Protein AF-W2D1Z6-F1 (afdb_monomer_lite)

InterPro domains:
  IPR054331 LiaF, transmembrane domain [PF22570] (8-96)

Secondary structure (DSSP, 8-state):
-----TTHHHHHHHHHHHHHHHHTT-S-TTHHHHHTSHHHHHHHHHHHHHHTT-HHHHHHHHHHHHHHHGGGGTSS-HHHHHHHHHHHHHHHHHHT-

pLDDT: mean 74.66, std 11.39, range [39.75, 92.06]

Organism: NCBI:txid1411915

Sequence (97 aa):
MEKRKFGWPLLLIAIGIIFLLKNLGFIDLNFYELLFSWPMILVAIGVVQLVDRSYVSGFILLFLGTVFMLPRLDIIQYDAMRVFWPVVLIVIGTALL

Foldseek 3Di:
DDPPLPQVVVLVVVVVVVVVCVVVVVDDDLVVCLCPDPLVVLQSVLSSCVSVVVPVSSVVSNVSSVVVSCCSVVVDPPVVVVVVVVVVVVVVVVVVD

Radius of gyration: 16.73 Å; chains: 1; bounding box: 43×49×34 Å

Structure (mmCIF, N/CA/C/O backbone):
data_AF-W2D1Z6-F1
#
_entry.id   AF-W2D1Z6-F1
#
loop_
_atom_site.group_PDB
_atom_site.id
_atom_site.type_symbol
_atom_site.label_atom_id
_atom_site.label_alt_id
_atom_site.label_comp_id
_atom_site.label_asym_id
_atom_site.label_entity_id
_atom_site.label_seq_id
_atom_site.pdbx_PDB_ins_code
_atom_site.Cartn_x
_atom_site.Cartn_y
_atom_site.Cartn_z
_atom_site.occupancy
_atom_site.B_iso_or_equiv
_atom_site.auth_seq_id
_atom_site.auth_comp_id
_atom_site.auth_asym_id
_atom_site.auth_atom_id
_atom_site.pdbx_PDB_model_num
ATOM 1 N N . MET A 1 1 ? -0.322 31.726 8.635 1.00 39.75 1 MET A N 1
ATOM 2 C CA . MET A 1 1 ? -1.373 30.815 8.128 1.00 39.75 1 MET A CA 1
ATOM 3 C C . MET A 1 1 ? -0.934 29.388 8.412 1.00 39.75 1 MET A C 1
ATOM 5 O O . MET A 1 1 ? -0.178 28.803 7.647 1.00 39.75 1 MET A O 1
ATOM 9 N N . GLU A 1 2 ? -1.307 28.879 9.580 1.00 45.09 2 GLU A N 1
ATOM 10 C CA . GLU A 1 2 ? -0.931 27.547 10.051 1.00 45.09 2 GLU A CA 1
ATOM 11 C C . GLU A 1 2 ? -1.757 26.509 9.276 1.00 45.09 2 GLU A C 1
ATOM 13 O O . GLU A 1 2 ? -2.974 26.423 9.441 1.00 45.09 2 GLU A O 1
ATOM 18 N N . LYS A 1 3 ? -1.127 25.771 8.352 1.00 51.19 3 LYS A N 1
ATOM 19 C CA . LYS A 1 3 ? -1.784 24.689 7.604 1.00 51.19 3 LYS A CA 1
ATOM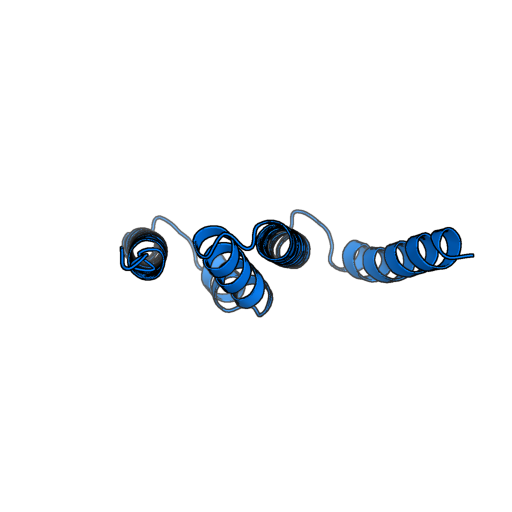 20 C C . LYS A 1 3 ? -2.041 23.533 8.571 1.00 51.19 3 LYS A C 1
ATOM 22 O O . LYS A 1 3 ? -1.221 22.627 8.692 1.00 51.19 3 LYS A O 1
ATOM 27 N N . ARG A 1 4 ? -3.151 23.597 9.307 1.00 54.81 4 ARG A N 1
ATOM 28 C CA . ARG A 1 4 ? -3.566 22.527 10.216 1.00 54.81 4 ARG A CA 1
ATOM 29 C C . ARG A 1 4 ? -3.781 21.256 9.400 1.00 54.81 4 ARG A C 1
ATOM 31 O O . ARG A 1 4 ? -4.643 21.207 8.526 1.00 54.81 4 ARG A O 1
ATOM 38 N N . LYS A 1 5 ? -2.944 20.254 9.669 1.00 57.97 5 LYS A N 1
ATOM 39 C CA . LYS A 1 5 ? -2.945 18.928 9.046 1.00 57.97 5 LYS A CA 1
ATOM 40 C C . LYS A 1 5 ? -4.201 18.161 9.475 1.00 57.97 5 LYS A C 1
ATOM 42 O O . LYS A 1 5 ? -4.171 17.358 10.400 1.00 57.97 5 LYS A O 1
ATOM 47 N N . PHE A 1 6 ? -5.335 18.464 8.850 1.00 58.69 6 PHE A N 1
ATOM 48 C CA . PHE A 1 6 ? -6.660 17.968 9.241 1.00 58.69 6 PHE A CA 1
ATOM 49 C C . PHE A 1 6 ? -7.029 16.628 8.571 1.00 58.69 6 PHE A C 1
ATOM 51 O O . PHE A 1 6 ? -8.192 16.379 8.272 1.00 58.69 6 PHE A O 1
ATOM 58 N N . GLY A 1 7 ? -6.042 15.765 8.304 1.00 61.88 7 GLY A N 1
ATOM 59 C CA . GLY A 1 7 ? -6.264 14.458 7.667 1.00 61.88 7 GLY A CA 1
ATOM 60 C C . GLY A 1 7 ? -6.524 13.304 8.614 1.00 61.88 7 GLY A C 1
ATOM 61 O O . GLY A 1 7 ? -7.329 12.421 8.327 1.00 61.88 7 GLY A O 1
ATOM 62 N N . TRP A 1 8 ? -5.890 13.354 9.779 1.00 63.00 8 TRP A N 1
ATOM 63 C CA . TRP A 1 8 ? -6.053 12.369 10.842 1.00 63.00 8 TRP A CA 1
ATOM 64 C C . TRP A 1 8 ? -7.513 12.160 11.279 1.00 63.00 8 TRP A C 1
ATOM 66 O O . TRP A 1 8 ? -7.907 11.006 11.444 1.00 63.00 8 TRP A O 1
ATOM 76 N N . PRO A 1 9 ? -8.355 13.211 11.398 1.00 76.00 9 PRO A N 1
ATOM 77 C CA . PRO A 1 9 ? -9.756 13.036 11.778 1.00 76.00 9 PRO A CA 1
ATOM 78 C C . PRO A 1 9 ? -10.569 12.265 10.731 1.00 76.00 9 PRO A C 1
ATOM 80 O O . PRO A 1 9 ? -11.364 11.406 11.090 1.00 76.00 9 PRO A O 1
ATOM 83 N N . LEU A 1 10 ? -10.343 12.522 9.439 1.00 71.88 10 LEU A N 1
ATOM 84 C CA . LEU A 1 10 ? -11.040 11.841 8.339 1.00 71.88 10 LEU A CA 1
ATOM 85 C C . LEU A 1 10 ? -10.685 10.352 8.266 1.00 71.88 10 LEU A C 1
ATOM 87 O O . LEU A 1 10 ? -11.561 9.517 8.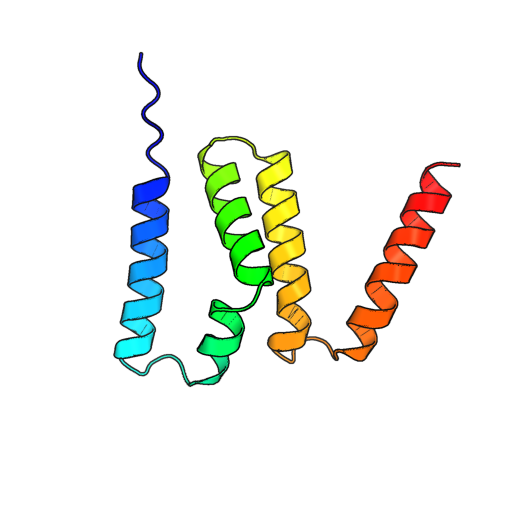057 1.00 71.88 10 LEU A O 1
ATOM 91 N N . LEU A 1 11 ? -9.417 10.017 8.502 1.00 66.12 11 LEU A N 1
ATOM 92 C CA . LEU A 1 11 ? -8.955 8.633 8.607 1.00 66.12 11 LEU A CA 1
ATOM 93 C C . LEU A 1 11 ? -9.584 7.897 9.789 1.00 66.12 11 LEU A C 1
ATOM 95 O O . LEU A 1 11 ? -10.059 6.776 9.630 1.00 66.12 11 LEU A O 1
ATOM 99 N N . LEU A 1 12 ? -9.632 8.539 10.958 1.00 71.38 12 LEU A N 1
ATOM 100 C CA . LEU A 1 12 ? -10.285 7.978 12.141 1.00 71.38 12 LEU A CA 1
ATOM 101 C C . LEU A 1 12 ? -11.779 7.737 11.902 1.00 71.38 12 LEU A C 1
ATOM 103 O O . LEU A 1 12 ? -12.298 6.698 12.304 1.00 71.38 12 LEU A O 1
ATOM 107 N N . ILE A 1 13 ? -12.454 8.650 11.197 1.00 75.94 13 ILE A N 1
ATOM 108 C CA . ILE A 1 13 ? -13.862 8.490 10.811 1.00 75.94 13 ILE A CA 1
ATOM 109 C C . ILE A 1 13 ? -14.032 7.295 9.863 1.00 75.94 13 ILE A C 1
ATOM 111 O O . ILE A 1 13 ? -14.902 6.460 10.097 1.00 75.94 13 ILE A O 1
ATOM 115 N N . ALA A 1 14 ? -13.189 7.162 8.835 1.00 72.81 14 ALA A N 1
ATOM 116 C CA . ALA A 1 14 ? -13.258 6.046 7.890 1.00 72.81 14 ALA A CA 1
ATOM 117 C C . ALA A 1 14 ? -13.025 4.685 8.574 1.00 72.81 14 ALA A C 1
ATOM 119 O O . ALA A 1 14 ? -13.792 3.745 8.362 1.00 72.81 14 ALA A O 1
ATOM 120 N N . ILE A 1 15 ? -12.017 4.596 9.449 1.00 72.81 15 ILE A N 1
ATOM 121 C CA . ILE A 1 15 ? -11.737 3.398 10.255 1.00 72.81 15 ILE A CA 1
ATOM 122 C C . ILE A 1 15 ? -12.925 3.080 11.173 1.00 72.81 15 ILE A C 1
ATOM 124 O O . ILE A 1 15 ? -13.347 1.926 11.259 1.00 72.81 15 ILE A O 1
ATOM 128 N N . GLY A 1 16 ? -13.498 4.101 11.816 1.00 74.38 16 GLY A N 1
ATOM 129 C CA . GLY A 1 16 ? -14.671 3.968 12.677 1.00 74.38 16 GLY A CA 1
ATOM 130 C C . GLY A 1 16 ? -1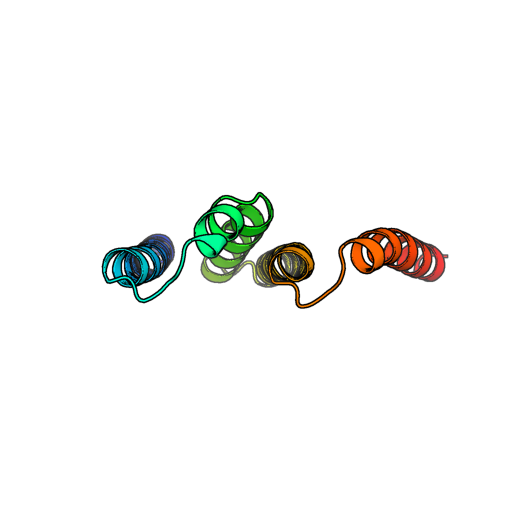5.892 3.426 11.936 1.00 74.38 16 GLY A C 1
ATOM 131 O O . GLY A 1 16 ? -16.539 2.514 12.439 1.00 74.38 16 GLY A O 1
ATOM 132 N N . ILE A 1 17 ? -16.171 3.915 10.723 1.00 77.56 17 ILE A N 1
ATOM 133 C CA . ILE A 1 17 ? -17.288 3.446 9.883 1.00 77.56 17 ILE A CA 1
ATOM 134 C C . ILE A 1 17 ? -17.118 1.967 9.516 1.00 77.56 17 ILE A C 1
ATOM 136 O O . ILE A 1 17 ? -18.066 1.195 9.647 1.00 77.56 17 ILE A O 1
ATOM 140 N N . ILE A 1 18 ? -15.912 1.552 9.120 1.00 69.75 18 ILE A N 1
ATOM 141 C CA . ILE A 1 18 ? -15.608 0.147 8.800 1.00 69.75 18 ILE A CA 1
ATOM 142 C C . ILE A 1 18 ? -15.838 -0.749 10.028 1.00 69.75 18 ILE A C 1
ATOM 144 O O . ILE A 1 18 ? -16.463 -1.805 9.923 1.00 69.75 18 ILE A O 1
ATOM 148 N N . PHE A 1 19 ? -15.398 -0.307 11.209 1.00 66.94 19 PHE A N 1
ATOM 149 C CA . PHE A 1 19 ? -15.631 -1.016 12.471 1.00 66.94 19 PHE A CA 1
ATOM 150 C C . PHE A 1 19 ? -17.117 -1.109 12.839 1.00 66.94 19 PHE A C 1
ATOM 152 O O . PHE A 1 19 ? -17.572 -2.138 13.341 1.00 66.94 19 PHE A O 1
ATOM 159 N N . LEU A 1 20 ? -17.879 -0.045 12.582 1.00 74.75 20 LEU A N 1
ATOM 160 C CA . LEU A 1 20 ? -19.309 0.027 12.867 1.00 74.75 20 LEU A CA 1
ATOM 161 C C . LEU A 1 20 ? -20.089 -0.942 11.968 1.00 74.75 20 LEU A C 1
ATOM 163 O O . LEU A 1 20 ? -20.882 -1.737 12.468 1.00 74.75 20 LEU A O 1
ATOM 167 N N . LEU A 1 21 ? -19.789 -0.952 10.666 1.00 70.75 21 LEU A N 1
ATOM 168 C CA . LEU A 1 21 ? -20.362 -1.891 9.694 1.00 70.75 21 LEU A CA 1
ATOM 169 C C . LEU A 1 21 ? -20.050 -3.353 10.046 1.00 70.75 21 LEU A C 1
ATOM 171 O O . LEU A 1 21 ? -20.912 -4.219 9.901 1.00 70.75 21 LEU A O 1
ATOM 175 N N . LYS A 1 22 ? -18.857 -3.622 10.586 1.00 61.09 22 LYS A N 1
ATOM 176 C CA . LYS A 1 22 ? -18.478 -4.940 11.107 1.00 61.09 22 LYS A CA 1
ATOM 177 C C . LYS A 1 22 ? -19.292 -5.341 12.344 1.00 61.09 22 LYS A C 1
ATOM 179 O O . LYS A 1 22 ? -19.803 -6.453 12.393 1.00 61.09 22 LYS A O 1
ATOM 184 N N . ASN A 1 23 ? -19.448 -4.457 13.333 1.00 67.25 23 ASN A N 1
ATOM 185 C CA . ASN A 1 23 ? -20.236 -4.755 14.541 1.00 67.25 23 ASN A CA 1
ATOM 186 C C . ASN A 1 23 ? -21.731 -4.945 14.256 1.00 67.25 23 ASN A C 1
ATOM 188 O O . ASN A 1 23 ? -22.407 -5.663 14.985 1.00 67.25 23 ASN A O 1
ATOM 192 N N . LEU A 1 24 ? -22.233 -4.331 13.188 1.00 82.19 24 LEU A N 1
ATOM 193 C CA . LEU A 1 24 ? -23.590 -4.534 12.690 1.00 82.19 24 LEU A CA 1
ATOM 194 C C . LEU A 1 24 ? -23.775 -5.879 11.958 1.00 82.19 24 LEU A C 1
ATOM 196 O O . LEU A 1 24 ? -24.889 -6.191 11.552 1.00 82.19 24 LEU A O 1
ATOM 200 N N . GLY A 1 25 ? -22.711 -6.670 11.777 1.00 68.31 25 GLY A N 1
ATOM 201 C CA . GLY A 1 25 ? -22.777 -7.969 11.107 1.00 68.31 25 GLY A CA 1
ATOM 202 C C . GLY A 1 25 ? -22.915 -7.884 9.585 1.00 68.31 25 GLY A C 1
ATOM 203 O O . GLY A 1 25 ? -23.175 -8.899 8.950 1.00 68.31 25 GLY A O 1
ATOM 204 N N . PHE A 1 26 ? -22.718 -6.704 8.980 1.00 68.69 26 PHE A N 1
ATOM 205 C CA . PHE A 1 26 ? -22.738 -6.549 7.518 1.00 68.69 26 PHE A CA 1
ATOM 206 C C . PHE A 1 26 ? -21.493 -7.133 6.834 1.00 68.69 26 PHE A C 1
ATOM 208 O O . PHE A 1 26 ? -21.476 -7.256 5.611 1.00 68.69 26 PHE A O 1
ATOM 215 N N . ILE A 1 27 ? -20.441 -7.451 7.597 1.00 59.00 27 ILE A N 1
ATOM 216 C CA . ILE A 1 27 ? -19.149 -7.900 7.073 1.00 59.00 27 ILE A CA 1
ATOM 217 C C . ILE A 1 27 ? -18.728 -9.184 7.798 1.00 59.00 27 ILE A C 1
ATOM 219 O O . ILE A 1 27 ? -18.466 -9.157 9.001 1.00 59.00 27 ILE A O 1
ATOM 223 N N . ASP A 1 28 ? -18.664 -10.289 7.053 1.00 56.25 28 ASP A N 1
ATOM 224 C CA . ASP A 1 28 ? -18.339 -11.627 7.562 1.00 56.25 28 ASP A CA 1
ATOM 225 C C . ASP A 1 28 ? -16.813 -11.867 7.673 1.00 56.25 28 ASP A C 1
ATOM 227 O O . ASP A 1 28 ? -15.995 -11.192 7.036 1.00 56.25 28 ASP A O 1
ATOM 231 N N . LEU A 1 29 ? -16.422 -12.817 8.524 1.00 50.03 29 LEU A N 1
ATOM 232 C CA . LEU A 1 29 ? -15.143 -12.926 9.251 1.00 50.03 29 LEU A CA 1
ATOM 233 C C . LEU A 1 29 ? -13.831 -13.057 8.437 1.00 50.03 29 LEU A C 1
ATOM 235 O O . LEU A 1 29 ? -12.760 -13.039 9.040 1.00 50.03 29 LEU A O 1
ATOM 239 N N . ASN A 1 30 ? -13.849 -13.053 7.102 1.00 56.47 30 ASN A N 1
ATOM 240 C CA . ASN A 1 30 ? -12.623 -13.000 6.279 1.00 56.47 30 ASN A CA 1
ATOM 241 C C . ASN A 1 30 ? -11.995 -11.594 6.198 1.00 56.47 30 ASN A C 1
ATOM 243 O O . ASN A 1 30 ? -10.828 -11.427 5.841 1.00 56.47 30 ASN A O 1
ATOM 247 N N . PHE A 1 31 ? -12.742 -10.553 6.575 1.00 56.69 31 PHE A N 1
ATOM 248 C CA . PHE A 1 31 ? -12.237 -9.179 6.565 1.00 56.69 31 PHE A CA 1
ATOM 249 C C . PHE A 1 31 ? -11.219 -8.883 7.668 1.00 56.69 31 PHE A C 1
ATOM 251 O O . PHE A 1 31 ? -10.453 -7.938 7.525 1.00 56.69 31 PHE A O 1
ATOM 258 N N . TYR A 1 32 ? -11.174 -9.645 8.765 1.00 56.66 32 TYR A N 1
ATOM 259 C CA . TYR A 1 32 ? -10.242 -9.357 9.864 1.00 56.66 32 TYR A CA 1
ATOM 260 C C . TYR A 1 32 ? -8.793 -9.667 9.491 1.00 56.66 32 TYR A C 1
ATOM 262 O O . TYR A 1 32 ? -7.907 -8.854 9.747 1.00 56.66 32 TYR A O 1
ATOM 270 N N . GLU A 1 33 ? -8.560 -10.793 8.816 1.00 63.06 33 GLU A N 1
ATOM 271 C CA . GLU A 1 33 ? -7.242 -11.136 8.275 1.00 63.06 33 GLU A CA 1
ATOM 272 C C . GLU A 1 33 ? -6.812 -10.165 7.180 1.00 63.06 33 GLU A C 1
ATOM 274 O O . GLU A 1 33 ? -5.631 -9.848 7.063 1.00 63.06 33 GLU A O 1
ATOM 279 N N . LEU A 1 34 ? -7.767 -9.651 6.404 1.00 62.81 34 LEU A N 1
ATOM 280 C CA . LEU A 1 34 ? -7.518 -8.622 5.408 1.00 62.81 34 LEU A CA 1
ATOM 281 C C . LEU A 1 34 ? -7.184 -7.273 6.072 1.00 62.81 34 LEU A C 1
ATOM 283 O O . LEU A 1 34 ? -6.191 -6.656 5.702 1.00 62.81 34 LEU A O 1
ATOM 287 N N . LEU A 1 35 ? -7.941 -6.842 7.086 1.00 62.44 35 LEU A N 1
ATOM 288 C CA . LEU A 1 35 ? -7.782 -5.556 7.782 1.00 62.44 35 LEU A CA 1
ATOM 289 C C . LEU A 1 35 ? -6.520 -5.483 8.659 1.00 62.44 35 LEU A C 1
ATOM 291 O O . LEU A 1 35 ? -5.898 -4.427 8.733 1.00 62.44 35 LEU A O 1
ATOM 295 N N . PHE A 1 36 ? -6.119 -6.592 9.287 1.00 62.53 36 PHE A N 1
ATOM 296 C CA . PHE A 1 36 ? -4.882 -6.697 10.080 1.00 62.53 36 PHE A CA 1
ATOM 297 C C . PHE A 1 36 ? -3.671 -7.176 9.276 1.00 62.53 36 PHE A C 1
ATOM 299 O O . PHE A 1 36 ? -2.590 -7.379 9.832 1.00 62.53 36 PHE A O 1
ATOM 306 N N . SER A 1 37 ? -3.818 -7.352 7.965 1.00 72.44 37 SER A N 1
ATOM 307 C CA . SER A 1 37 ? -2.684 -7.716 7.133 1.00 72.44 37 SER A CA 1
ATOM 308 C C . SER A 1 37 ? -1.731 -6.537 6.927 1.00 72.44 37 SER A C 1
ATOM 310 O O . SER A 1 37 ? -2.123 -5.378 6.827 1.00 72.44 37 SER A O 1
ATOM 312 N N . TRP A 1 38 ? -0.444 -6.846 6.799 1.00 74.19 38 TRP A N 1
ATOM 313 C CA . TRP A 1 38 ? 0.608 -5.886 6.449 1.00 74.19 38 TRP A CA 1
ATOM 314 C C . TRP A 1 38 ? 0.294 -4.956 5.250 1.00 74.19 38 TRP A C 1
ATOM 316 O O . TRP A 1 38 ? 0.675 -3.787 5.315 1.00 74.19 38 TRP A O 1
ATOM 326 N N . PRO A 1 39 ? -0.433 -5.367 4.189 1.00 80.88 39 PRO A N 1
ATOM 327 C CA . PRO A 1 39 ? -0.857 -4.471 3.113 1.00 80.88 39 PRO A CA 1
ATOM 328 C C . PRO A 1 39 ? -1.786 -3.339 3.572 1.00 80.88 39 PRO A C 1
ATOM 330 O O . PRO A 1 39 ? -1.713 -2.242 3.029 1.00 80.88 39 PRO A O 1
ATOM 333 N N . MET A 1 40 ? -2.610 -3.546 4.602 1.00 81.69 40 MET A N 1
ATOM 334 C CA . MET A 1 40 ? -3.482 -2.491 5.130 1.00 81.69 40 MET A CA 1
ATOM 335 C C . MET A 1 40 ? -2.714 -1.367 5.809 1.00 81.69 40 MET A C 1
ATOM 337 O O . MET A 1 40 ? -3.142 -0.216 5.757 1.00 81.69 40 MET A O 1
ATOM 341 N N . ILE A 1 41 ? -1.548 -1.669 6.384 1.00 81.00 41 ILE A N 1
ATOM 342 C CA . ILE A 1 41 ? -0.635 -0.647 6.899 1.00 81.00 41 ILE A CA 1
ATOM 343 C C . ILE A 1 41 ? -0.140 0.227 5.737 1.00 81.00 41 ILE A C 1
ATOM 345 O O . ILE A 1 41 ? -0.137 1.451 5.855 1.00 81.00 41 ILE A O 1
ATOM 349 N N . LEU A 1 42 ? 0.201 -0.372 4.588 1.00 84.62 42 LEU A N 1
ATOM 350 C CA . LEU A 1 42 ? 0.600 0.375 3.387 1.00 84.62 42 LEU A CA 1
ATOM 351 C C . LEU A 1 42 ? -0.537 1.259 2.865 1.00 84.62 42 LEU A C 1
ATOM 353 O O . LEU A 1 42 ? -0.302 2.430 2.572 1.00 84.62 42 LEU A O 1
ATOM 357 N N . VAL A 1 43 ? -1.765 0.733 2.808 1.00 84.69 43 VAL A N 1
ATOM 358 C CA . VAL A 1 43 ? -2.956 1.503 2.418 1.00 84.69 43 VAL A CA 1
ATOM 359 C C . VAL A 1 43 ? -3.180 2.674 3.375 1.00 84.69 43 VAL A C 1
ATOM 361 O O . VAL A 1 43 ? -3.330 3.808 2.924 1.00 84.69 43 VAL A O 1
ATOM 364 N N . ALA A 1 44 ? -3.142 2.439 4.689 1.00 82.31 44 ALA A N 1
ATOM 365 C CA . ALA A 1 44 ? -3.340 3.479 5.695 1.00 82.31 44 ALA A CA 1
ATOM 366 C C . ALA A 1 44 ? -2.284 4.591 5.588 1.00 82.31 44 ALA A C 1
ATOM 368 O O . ALA A 1 44 ? -2.638 5.770 5.552 1.00 82.31 44 ALA A O 1
ATOM 369 N N . ILE A 1 45 ? -0.999 4.234 5.464 1.00 83.56 45 ILE A N 1
ATOM 370 C CA . ILE A 1 45 ? 0.086 5.208 5.270 1.00 83.56 45 ILE A CA 1
ATOM 371 C C . ILE A 1 45 ? -0.090 5.943 3.935 1.00 83.56 45 ILE A C 1
ATOM 373 O O . ILE A 1 45 ? 0.089 7.159 3.884 1.00 83.56 45 ILE A O 1
ATOM 377 N N . GLY A 1 46 ? -0.477 5.243 2.867 1.00 84.81 46 GLY A N 1
ATOM 378 C CA . GLY A 1 46 ? -0.755 5.846 1.565 1.00 84.81 46 GLY A CA 1
ATOM 379 C C . GLY A 1 46 ? -1.838 6.918 1.646 1.00 84.81 46 GLY A C 1
ATOM 380 O O . GLY A 1 46 ? -1.635 8.035 1.171 1.00 84.81 46 GLY A O 1
ATOM 381 N N . VAL A 1 47 ? -2.944 6.631 2.335 1.00 82.19 47 VAL A N 1
ATOM 382 C CA . VAL A 1 47 ? -4.021 7.603 2.565 1.00 82.19 47 VAL A CA 1
ATOM 383 C C . VAL A 1 47 ? -3.532 8.787 3.405 1.00 82.19 47 VAL A C 1
ATOM 385 O O . VAL A 1 47 ? -3.793 9.926 3.025 1.00 82.19 47 VAL A O 1
ATOM 388 N N . VAL A 1 48 ? -2.776 8.564 4.491 1.00 81.06 48 VAL A N 1
ATOM 389 C CA . VAL A 1 48 ? -2.172 9.660 5.284 1.00 81.06 48 VAL A CA 1
ATOM 390 C C . VAL A 1 48 ? -1.329 10.572 4.389 1.00 81.06 48 VAL A C 1
ATOM 392 O O . VAL A 1 48 ? -1.480 11.793 4.434 1.00 81.06 48 VAL A O 1
ATOM 395 N N . GLN A 1 49 ? -0.485 9.992 3.532 1.00 81.69 49 GLN A N 1
ATOM 396 C CA . GLN A 1 49 ? 0.386 10.751 2.636 1.00 81.69 49 GLN A CA 1
ATOM 397 C C . GLN A 1 49 ? -0.384 11.548 1.581 1.00 81.69 49 GLN A C 1
ATOM 399 O O . GLN A 1 49 ? -0.000 12.682 1.286 1.00 81.69 49 GLN A O 1
ATOM 404 N N . LEU A 1 50 ? -1.492 11.012 1.058 1.00 80.25 50 LEU A N 1
ATOM 405 C CA . LEU A 1 50 ? -2.378 11.773 0.175 1.00 80.25 50 LEU A CA 1
ATOM 406 C C . LEU A 1 50 ? -2.954 13.002 0.883 1.00 80.25 50 LEU A C 1
ATOM 408 O O . LEU A 1 50 ? -3.009 14.080 0.287 1.00 80.25 50 LEU A O 1
ATOM 412 N N . VAL A 1 51 ? -3.345 12.875 2.155 1.00 82.12 51 VAL A N 1
ATOM 413 C CA . VAL A 1 51 ? -3.890 14.017 2.899 1.00 82.12 51 VAL A CA 1
ATOM 414 C C . VAL A 1 51 ? -2.816 15.049 3.251 1.00 82.12 51 VAL A C 1
ATOM 416 O O . VAL A 1 51 ? -3.073 16.253 3.189 1.00 82.12 51 VAL A O 1
ATOM 419 N N . ASP A 1 52 ? -1.587 14.610 3.515 1.00 80.69 52 ASP A N 1
ATOM 420 C CA . ASP A 1 52 ? -0.428 15.492 3.700 1.00 80.69 52 ASP A CA 1
ATOM 421 C C . ASP A 1 52 ? 0.077 16.129 2.382 1.00 80.69 52 ASP A C 1
ATOM 423 O O . ASP A 1 52 ? 1.091 16.829 2.372 1.00 80.69 52 ASP A O 1
ATOM 427 N N . ARG A 1 53 ? -0.665 15.965 1.272 1.00 85.44 53 ARG A N 1
ATOM 428 C CA . ARG A 1 53 ? -0.364 16.445 -0.092 1.00 85.44 53 ARG A CA 1
ATOM 429 C C . ARG A 1 53 ? 0.884 15.836 -0.728 1.00 85.44 53 ARG A C 1
ATOM 431 O O . ARG A 1 53 ? 1.372 16.348 -1.736 1.00 85.44 53 ARG A O 1
ATOM 438 N N . SER A 1 54 ? 1.373 14.722 -0.196 1.00 82.62 54 SER A N 1
ATOM 439 C CA . SER A 1 54 ? 2.419 13.927 -0.831 1.00 82.62 54 SER A CA 1
ATOM 440 C C . SER A 1 54 ? 1.783 12.912 -1.777 1.00 82.62 54 SER A C 1
ATOM 442 O O . SER A 1 54 ? 1.698 11.717 -1.496 1.00 82.62 54 SER A O 1
ATOM 444 N N . TYR A 1 55 ? 1.276 13.415 -2.905 1.00 82.12 55 TYR A N 1
ATOM 445 C CA . TYR A 1 55 ? 0.455 12.622 -3.819 1.00 82.12 55 TYR A CA 1
ATOM 446 C C . TYR A 1 55 ? 1.217 11.448 -4.433 1.00 82.12 55 TYR A C 1
ATOM 448 O O . TYR A 1 55 ? 0.696 10.342 -4.452 1.00 82.12 55 TYR A O 1
ATOM 456 N N . VAL A 1 56 ? 2.456 11.662 -4.888 1.00 86.00 56 VAL A N 1
ATOM 457 C CA . VAL A 1 56 ? 3.246 10.622 -5.574 1.00 86.00 56 VAL A CA 1
ATOM 458 C C . VAL A 1 56 ? 3.465 9.414 -4.663 1.00 86.00 56 VAL A C 1
ATOM 460 O O . VAL A 1 56 ? 3.085 8.299 -5.008 1.00 86.00 56 VAL A O 1
ATOM 463 N N . SER A 1 57 ? 4.012 9.631 -3.468 1.00 78.88 57 SER A N 1
ATOM 464 C CA . SER A 1 57 ? 4.240 8.558 -2.497 1.00 78.88 57 SER A CA 1
ATOM 465 C C . SER A 1 57 ? 2.938 7.968 -1.956 1.00 78.88 57 SER A C 1
ATOM 467 O O . SER A 1 57 ? 2.857 6.755 -1.774 1.00 78.88 57 SER A O 1
ATOM 469 N N . GLY A 1 58 ? 1.906 8.792 -1.742 1.00 82.44 58 GLY A N 1
ATOM 470 C CA . GLY A 1 58 ? 0.589 8.333 -1.308 1.00 82.44 58 GLY A CA 1
ATOM 471 C C . GLY A 1 58 ? -0.067 7.393 -2.317 1.00 82.44 58 GLY A C 1
ATOM 472 O O . GLY A 1 58 ? -0.521 6.318 -1.931 1.00 82.44 58 GLY A O 1
ATOM 473 N N . PHE A 1 59 ? -0.040 7.737 -3.608 1.00 85.06 59 PHE A N 1
ATOM 474 C CA . PHE A 1 59 ? -0.551 6.885 -4.684 1.00 85.06 59 PHE A CA 1
ATOM 475 C C . PHE A 1 59 ? 0.259 5.601 -4.843 1.00 85.06 59 PHE A C 1
ATOM 477 O O . PHE A 1 59 ? -0.339 4.539 -4.991 1.00 85.06 59 PHE A O 1
ATOM 484 N N . ILE A 1 60 ? 1.593 5.667 -4.765 1.00 87.19 60 ILE A N 1
ATOM 485 C CA . ILE A 1 60 ? 2.449 4.473 -4.834 1.00 87.19 60 ILE A CA 1
ATOM 486 C C . ILE A 1 60 ? 2.104 3.505 -3.699 1.00 87.19 60 ILE A C 1
ATOM 488 O O . ILE A 1 60 ? 1.897 2.319 -3.939 1.00 87.19 60 ILE A O 1
ATOM 492 N N . LEU A 1 61 ? 1.996 4.003 -2.466 1.00 84.31 61 LEU A N 1
ATOM 493 C CA . LEU A 1 61 ? 1.678 3.174 -1.304 1.00 84.31 61 LEU A CA 1
ATOM 494 C C . LEU A 1 61 ? 0.262 2.602 -1.355 1.00 84.31 61 LEU A C 1
ATOM 496 O O . LEU A 1 61 ? 0.074 1.431 -1.034 1.00 84.31 61 LEU A O 1
ATOM 500 N N . LEU A 1 62 ? -0.718 3.392 -1.798 1.00 83.75 62 LEU A N 1
ATOM 501 C CA . LEU A 1 62 ? -2.085 2.915 -2.011 1.00 83.75 62 LEU A CA 1
ATOM 502 C C . LEU A 1 62 ? -2.143 1.833 -3.082 1.00 83.75 62 LEU A C 1
ATOM 504 O O . LEU A 1 62 ? -2.787 0.806 -2.875 1.00 83.75 62 LEU A O 1
ATOM 508 N N . PHE A 1 63 ? -1.455 2.040 -4.202 1.00 86.38 63 PHE A N 1
ATOM 509 C CA . PHE A 1 63 ? -1.391 1.071 -5.285 1.00 86.38 63 PHE A CA 1
ATOM 510 C C . PHE A 1 63 ? -0.751 -0.234 -4.808 1.00 86.38 63 PHE A C 1
ATOM 512 O O . PHE A 1 63 ? -1.361 -1.291 -4.931 1.00 86.38 63 PHE A O 1
ATOM 519 N N . LEU A 1 64 ? 0.425 -0.162 -4.180 1.00 85.88 64 LEU A N 1
ATOM 520 C CA . LEU A 1 64 ? 1.121 -1.336 -3.650 1.00 85.88 64 LEU A CA 1
ATOM 521 C C . LEU A 1 64 ? 0.294 -2.062 -2.585 1.00 85.88 64 LEU A C 1
ATOM 523 O O . LEU A 1 64 ? 0.145 -3.279 -2.655 1.00 85.88 64 LEU A O 1
ATOM 527 N N . GLY A 1 65 ? -0.281 -1.328 -1.630 1.00 83.19 65 GLY A N 1
ATOM 528 C CA . GLY A 1 65 ? -1.145 -1.892 -0.596 1.00 83.19 65 GLY A CA 1
ATOM 529 C C . GLY A 1 65 ? -2.359 -2.609 -1.188 1.00 83.19 65 GLY A C 1
ATOM 530 O O . GLY A 1 65 ? -2.643 -3.740 -0.806 1.00 83.19 65 GLY A O 1
ATOM 531 N N . THR A 1 66 ? -3.007 -2.012 -2.191 1.00 81.69 66 THR A N 1
ATOM 532 C CA . THR A 1 66 ? -4.159 -2.614 -2.882 1.00 81.69 66 THR A CA 1
ATOM 533 C C . THR A 1 66 ? -3.754 -3.854 -3.679 1.00 81.69 66 THR A C 1
ATOM 535 O O . THR A 1 66 ? -4.409 -4.889 -3.579 1.00 81.69 66 THR A O 1
ATOM 538 N N . VAL A 1 67 ? -2.644 -3.798 -4.423 1.00 82.56 67 VAL A N 1
ATOM 539 C CA . VAL A 1 67 ? -2.130 -4.941 -5.196 1.00 82.56 67 VAL A CA 1
ATOM 540 C C . VAL A 1 67 ? -1.811 -6.118 -4.277 1.00 82.56 67 VAL A C 1
ATOM 542 O O . VAL A 1 67 ? -2.2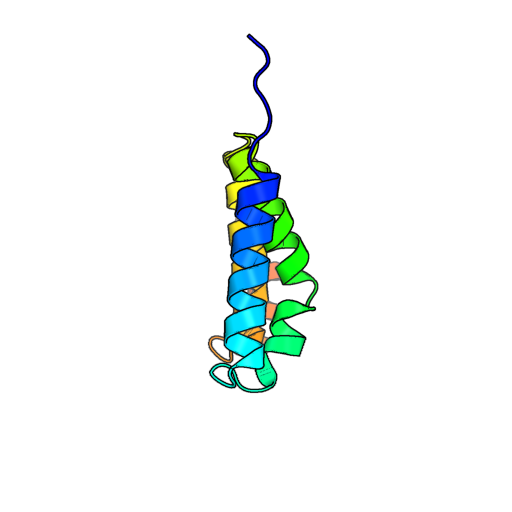11 -7.243 -4.559 1.00 82.56 67 VAL A O 1
ATOM 545 N N . PHE A 1 68 ? -1.170 -5.871 -3.134 1.00 82.19 68 PHE A N 1
ATOM 546 C CA . PHE A 1 68 ? -0.884 -6.913 -2.148 1.00 82.19 68 PHE A CA 1
ATOM 547 C C . PHE A 1 68 ? -2.132 -7.474 -1.440 1.00 82.19 68 PHE A C 1
ATOM 549 O O . PHE A 1 68 ? -2.048 -8.550 -0.844 1.00 82.19 68 PHE A O 1
ATOM 556 N N . MET A 1 69 ? -3.279 -6.789 -1.499 1.00 74.69 69 MET A N 1
ATOM 557 C CA . MET A 1 69 ? -4.559 -7.296 -0.985 1.00 74.69 69 MET A CA 1
ATOM 558 C C . MET A 1 69 ? -5.291 -8.197 -1.987 1.00 74.69 69 MET A C 1
ATOM 560 O O . MET A 1 69 ? -6.064 -9.046 -1.551 1.00 74.69 69 MET A O 1
ATOM 564 N N . LEU A 1 70 ? -5.030 -8.079 -3.296 1.00 76.38 70 LEU A N 1
ATOM 565 C CA . LEU A 1 70 ? -5.719 -8.858 -4.341 1.00 76.38 70 LEU A CA 1
ATOM 566 C C . LEU A 1 70 ? -5.703 -10.382 -4.111 1.00 76.38 70 LEU A C 1
ATOM 568 O O . LEU A 1 70 ? -6.756 -10.996 -4.287 1.00 76.38 70 LEU A O 1
ATOM 572 N N . PRO A 1 71 ? -4.591 -11.012 -3.674 1.00 68.31 71 PRO A N 1
ATOM 573 C CA . PRO A 1 71 ? -4.573 -12.456 -3.451 1.00 68.31 71 PRO A CA 1
ATOM 574 C C . PRO A 1 71 ? -5.366 -12.908 -2.232 1.00 68.31 71 PRO A C 1
ATOM 576 O O . PRO A 1 71 ? -5.805 -14.046 -2.161 1.00 68.31 71 PRO A O 1
ATOM 579 N N . ARG A 1 72 ? -5.556 -12.009 -1.262 1.00 69.88 72 ARG A N 1
ATOM 580 C CA . ARG A 1 72 ? -6.332 -12.277 -0.045 1.00 69.88 72 ARG A CA 1
ATOM 581 C C . ARG A 1 72 ? -7.833 -12.136 -0.268 1.00 69.88 72 ARG A C 1
ATOM 583 O O . ARG A 1 72 ? -8.611 -12.609 0.545 1.00 69.88 72 ARG A O 1
ATOM 590 N N . LEU A 1 73 ? -8.223 -11.447 -1.338 1.00 67.81 73 LEU A N 1
ATOM 591 C CA . LEU A 1 73 ? -9.613 -11.276 -1.749 1.00 67.81 73 LEU A CA 1
ATOM 592 C C . LEU A 1 73 ? -10.095 -12.414 -2.664 1.00 67.81 73 LEU A C 1
ATOM 594 O O . LEU A 1 73 ? -11.188 -12.308 -3.211 1.00 67.81 73 LEU A O 1
ATOM 598 N N . ASP A 1 74 ? -9.271 -13.446 -2.889 1.00 67.62 74 ASP A N 1
ATOM 599 C CA . ASP A 1 74 ? -9.501 -14.516 -3.876 1.00 67.62 74 ASP A CA 1
ATOM 600 C C . 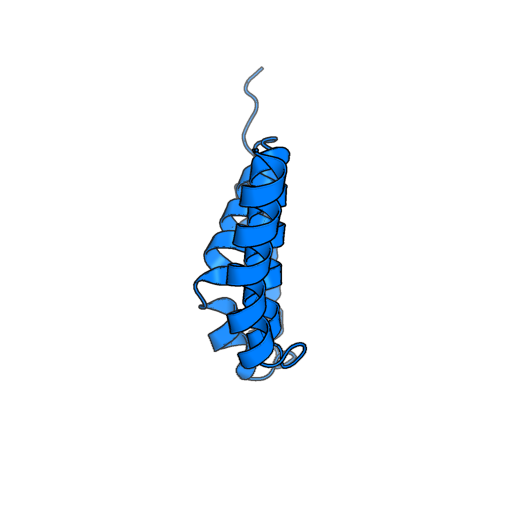ASP A 1 74 ? -9.742 -14.009 -5.315 1.00 67.62 74 ASP A C 1
ATOM 602 O O . ASP A 1 74 ? -10.146 -14.757 -6.203 1.00 67.62 74 ASP A O 1
ATOM 606 N N . ILE A 1 75 ? -9.439 -12.732 -5.587 1.00 66.69 75 ILE A N 1
ATOM 607 C CA . ILE A 1 75 ? -9.541 -12.133 -6.927 1.00 66.69 75 ILE A CA 1
ATOM 608 C C . ILE A 1 75 ? -8.411 -12.663 -7.818 1.00 66.69 75 ILE A C 1
ATOM 610 O O . ILE A 1 75 ? -8.586 -12.838 -9.022 1.00 66.69 75 ILE A O 1
ATOM 614 N N . ILE A 1 76 ? -7.234 -12.902 -7.229 1.00 65.50 76 ILE A N 1
ATOM 615 C CA . ILE A 1 76 ? -6.040 -13.393 -7.921 1.00 65.50 76 ILE A CA 1
ATOM 616 C C . ILE A 1 76 ? -5.440 -14.546 -7.115 1.00 65.50 76 ILE A C 1
ATOM 618 O O . ILE A 1 76 ? -5.257 -14.435 -5.912 1.00 65.50 76 ILE A O 1
ATOM 622 N N . GLN A 1 77 ? -5.071 -15.646 -7.767 1.00 71.38 77 GLN A N 1
ATOM 623 C CA . GLN A 1 77 ? -4.416 -16.763 -7.080 1.00 71.38 77 GLN A CA 1
ATOM 624 C C . GLN A 1 77 ? -3.046 -16.340 -6.523 1.00 71.38 77 GLN A C 1
ATOM 626 O O . GLN A 1 77 ? -2.297 -15.605 -7.174 1.00 71.38 77 GLN A O 1
ATOM 631 N N . TYR A 1 78 ? -2.674 -16.846 -5.343 1.00 67.81 78 TYR A N 1
ATOM 632 C CA . TYR A 1 78 ? -1.370 -16.572 -4.722 1.00 67.81 78 TYR A CA 1
ATOM 633 C C . TYR A 1 78 ? -0.180 -16.879 -5.648 1.00 67.81 78 TYR A C 1
ATOM 635 O O . TYR A 1 78 ? 0.837 -16.185 -5.586 1.00 67.81 78 TYR A O 1
ATOM 643 N N . ASP A 1 79 ? -0.317 -17.864 -6.538 1.00 71.44 79 ASP A N 1
ATOM 644 C CA . ASP A 1 79 ? 0.715 -18.237 -7.509 1.00 71.44 79 ASP A CA 1
ATOM 645 C C . ASP A 1 79 ? 0.986 -17.137 -8.541 1.00 71.44 79 ASP A C 1
ATOM 647 O O . ASP A 1 79 ? 2.142 -16.862 -8.865 1.00 71.44 79 ASP A O 1
ATOM 651 N N . ALA A 1 80 ? -0.047 -16.416 -8.984 1.00 71.31 80 ALA A N 1
ATOM 652 C CA . ALA A 1 80 ? 0.122 -15.289 -9.898 1.00 71.31 80 ALA A CA 1
ATOM 653 C C . ALA A 1 80 ? 0.883 -14.127 -9.234 1.00 71.31 80 ALA A C 1
ATOM 655 O O . ALA A 1 80 ? 1.717 -13.488 -9.875 1.00 71.31 80 ALA A O 1
ATOM 656 N N . MET A 1 81 ? 0.686 -13.896 -7.930 1.00 70.62 81 MET A N 1
ATOM 657 C CA . MET A 1 81 ? 1.435 -12.873 -7.187 1.00 70.62 81 MET A CA 1
ATOM 658 C C . MET A 1 81 ? 2.924 -13.228 -7.040 1.00 70.62 81 MET A C 1
ATOM 660 O O . MET A 1 81 ? 3.771 -12.336 -7.076 1.00 70.62 81 MET A O 1
ATOM 664 N N . ARG A 1 82 ? 3.273 -14.519 -6.920 1.00 74.50 82 ARG A N 1
ATOM 665 C CA . ARG A 1 82 ? 4.680 -14.967 -6.865 1.00 74.50 82 ARG A CA 1
ATOM 666 C C . ARG A 1 82 ? 5.432 -14.700 -8.166 1.00 74.50 82 ARG A C 1
ATOM 668 O O . ARG A 1 82 ? 6.626 -14.433 -8.113 1.00 74.50 82 ARG A O 1
ATOM 675 N N . VAL A 1 83 ? 4.742 -14.755 -9.306 1.00 79.88 83 VAL A N 1
ATOM 676 C CA . VAL A 1 83 ? 5.318 -14.481 -10.634 1.00 79.88 83 VAL A CA 1
ATOM 677 C C . VAL A 1 83 ? 5.302 -12.983 -10.962 1.00 79.88 83 VAL A C 1
ATOM 679 O O . VAL A 1 83 ? 6.215 -12.490 -11.621 1.00 79.88 83 VAL A O 1
ATOM 682 N N . PHE A 1 84 ? 4.319 -12.236 -10.450 1.00 79.56 84 PHE A N 1
ATOM 683 C CA . PHE A 1 84 ? 4.169 -10.800 -10.696 1.00 79.56 84 PHE A CA 1
ATOM 684 C C . PHE A 1 84 ? 5.405 -9.980 -10.285 1.00 79.56 84 PHE A C 1
ATOM 686 O O . PHE A 1 84 ? 5.931 -9.225 -11.101 1.00 79.56 84 PHE A O 1
ATOM 693 N N . TRP A 1 85 ? 5.916 -10.148 -9.057 1.00 82.62 85 TRP A N 1
ATOM 694 C CA . TRP A 1 85 ? 7.062 -9.361 -8.566 1.00 82.62 85 TRP A CA 1
ATOM 695 C C . TRP A 1 85 ? 8.360 -9.584 -9.359 1.00 82.62 85 TRP A C 1
ATOM 697 O O . TRP A 1 85 ? 8.971 -8.590 -9.757 1.00 82.62 85 TRP A O 1
ATOM 707 N N . PRO A 1 86 ? 8.783 -10.833 -9.646 1.00 86.62 86 PRO A N 1
ATOM 708 C CA . PRO A 1 86 ? 9.920 -11.088 -10.526 1.00 86.62 86 PRO A CA 1
ATOM 709 C C . PRO A 1 86 ? 9.783 -10.425 -11.899 1.00 86.62 86 PRO A C 1
ATOM 711 O O . PRO A 1 86 ? 10.733 -9.807 -12.371 1.00 86.62 86 PRO A O 1
ATOM 714 N N . VAL A 1 87 ? 8.603 -10.500 -12.524 1.00 88.88 87 VAL A N 1
ATOM 715 C CA . VAL A 1 87 ? 8.364 -9.898 -13.846 1.00 88.88 87 VAL A CA 1
ATOM 716 C C . VAL A 1 87 ? 8.482 -8.376 -13.787 1.00 88.88 87 VAL A C 1
ATOM 718 O O . VAL A 1 87 ? 9.164 -7.790 -14.624 1.00 88.88 87 VAL A O 1
ATOM 721 N N . VAL A 1 88 ? 7.885 -7.734 -12.779 1.00 86.25 88 VAL A N 1
ATOM 722 C CA . VAL A 1 88 ? 8.000 -6.280 -12.579 1.00 86.25 88 VAL A CA 1
ATOM 723 C C . VAL A 1 88 ? 9.464 -5.858 -12.420 1.00 86.25 88 VAL A C 1
ATOM 725 O O . VAL A 1 88 ? 9.887 -4.891 -13.050 1.00 86.25 88 VAL A O 1
ATOM 728 N N . LEU A 1 89 ? 10.258 -6.596 -11.637 1.00 86.50 89 LEU A N 1
ATOM 729 C CA . LEU A 1 89 ? 11.685 -6.308 -11.454 1.00 86.50 89 LEU A CA 1
ATOM 730 C C . LEU A 1 89 ? 12.485 -6.458 -12.750 1.00 86.50 89 LEU A C 1
ATOM 732 O O . LEU A 1 89 ? 13.327 -5.610 -13.034 1.00 86.50 89 LEU A O 1
ATOM 736 N N . ILE A 1 90 ? 12.207 -7.497 -13.545 1.00 92.06 90 ILE A N 1
ATOM 737 C CA . ILE A 1 90 ? 12.857 -7.702 -14.847 1.00 92.06 90 ILE A CA 1
ATOM 738 C C . ILE A 1 90 ? 12.537 -6.535 -15.782 1.00 92.06 90 ILE A C 1
ATOM 740 O O . ILE A 1 90 ? 13.454 -5.958 -16.356 1.00 92.06 90 ILE A O 1
ATOM 744 N N . VAL A 1 91 ? 11.264 -6.144 -15.894 1.00 91.44 91 VAL A N 1
ATOM 745 C CA . VAL A 1 91 ? 10.834 -5.038 -16.764 1.00 91.44 91 VAL A CA 1
ATOM 746 C C . VAL A 1 91 ? 11.492 -3.722 -16.348 1.00 91.44 91 VAL A C 1
ATOM 748 O O . VAL A 1 91 ? 12.070 -3.036 -17.189 1.00 91.44 91 VAL A O 1
ATOM 751 N N . ILE A 1 92 ? 11.468 -3.389 -15.054 1.00 91.12 92 IL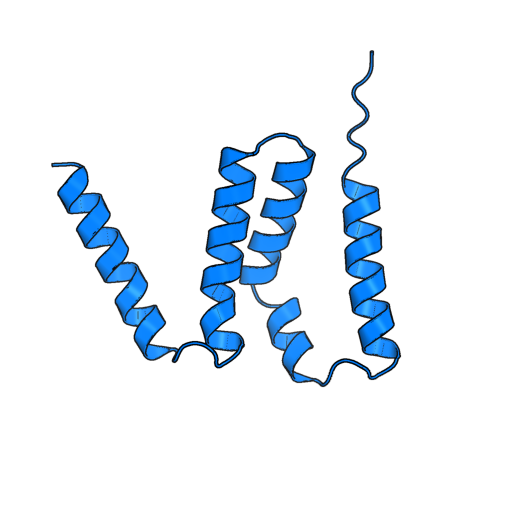E A N 1
ATOM 752 C CA . ILE A 1 92 ? 12.120 -2.176 -14.539 1.00 91.12 92 ILE A CA 1
ATOM 753 C C . ILE A 1 92 ? 13.627 -2.224 -14.807 1.00 91.12 92 ILE A C 1
ATOM 755 O O . ILE A 1 92 ? 14.183 -1.250 -15.304 1.00 91.12 92 ILE A O 1
ATOM 759 N N . GLY A 1 93 ? 14.280 -3.354 -14.526 1.00 90.56 93 GLY A N 1
ATOM 760 C CA . GLY A 1 93 ? 15.708 -3.534 -14.778 1.00 90.56 93 GLY A CA 1
ATOM 761 C C . GLY A 1 93 ? 16.067 -3.359 -16.254 1.00 90.56 93 GLY A C 1
ATOM 762 O O . GLY A 1 93 ? 17.037 -2.680 -16.567 1.00 90.56 93 GLY A O 1
ATOM 763 N N . THR A 1 94 ? 15.252 -3.899 -17.163 1.00 91.69 94 THR A N 1
ATOM 764 C CA . THR A 1 94 ? 15.462 -3.751 -18.611 1.00 91.69 94 THR A CA 1
ATOM 765 C C . THR A 1 94 ? 15.230 -2.328 -19.109 1.00 91.69 94 THR A C 1
ATOM 767 O O . THR A 1 94 ? 15.902 -1.909 -20.039 1.00 91.69 94 THR A O 1
ATOM 770 N N . ALA A 1 95 ? 14.320 -1.571 -18.492 1.00 85.56 95 ALA A N 1
ATOM 771 C CA . ALA A 1 95 ? 14.049 -0.182 -18.863 1.00 85.56 95 ALA A CA 1
ATOM 772 C C . ALA A 1 95 ? 15.125 0.808 -18.375 1.00 85.56 95 ALA A C 1
ATOM 774 O O . ALA A 1 95 ? 15.137 1.953 -18.820 1.00 85.56 95 ALA A O 1
ATOM 775 N N . LEU A 1 96 ? 15.980 0.394 -17.432 1.00 91.19 96 LEU A N 1
ATOM 776 C CA . LEU A 1 96 ? 17.077 1.199 -16.881 1.00 91.19 96 LEU A CA 1
ATOM 777 C C . LEU A 1 96 ? 18.419 0.996 -17.609 1.00 91.19 96 LEU A C 1
ATOM 779 O O . LEU A 1 96 ? 19.366 1.720 -17.298 1.00 91.19 96 LEU A O 1
ATOM 783 N N . LEU A 1 97 ? 18.511 0.015 -18.516 1.00 89.75 97 LEU A N 1
ATOM 784 C CA . LEU A 1 97 ? 19.657 -0.190 -19.414 1.00 89.75 97 LEU A CA 1
ATOM 785 C C . LEU A 1 97 ? 19.640 0.826 -20.560 1.00 89.75 97 LEU A C 1
ATOM 787 O O . LEU A 1 97 ? 20.739 1.320 -20.896 1.00 89.75 97 LEU A O 1
#